Protein AF-A0A2H0E2N0-F1 (afdb_monomer)

Secondary structure (DSSP, 8-state):
-HHHHHHHHS---EEEEE---SSHHHHHHHHHHHHHHH-TT-EEEEE-TTT-TTHHHHHHHHHHHHHHHTTS--HHHHHHGGG-S------HHHHHHHHHHHHHHS------------

pLDDT: mean 78.75, std 14.36, range [39.69, 95.06]

Nearest PDB structures (foldseek):
  4o32-assembly1_A  TM=4.188E-01  e=1.089E+00  Plasmodium falciparum 3D7
  5j7d-assembly8_H  TM=4.583E-01  e=2.907E+00  synthetic construct
  7q3j-assembly2_B  TM=2.640E-01  e=8.385E-01  synthetic construct
  3sgx-assembly1_B  TM=3.132E-01  e=2.551E+00  Escherichia coli K-12

Mean predicted aligned error: 10.34 Å

Foldseek 3Di:
DVLLVVLVVDPAQEDEAADPDPDVVVVVVVVVVSCVRNNPNYHYYYDHCVVPVVNVVVVLQVVQVVCVVVVNDNVSCVVCVVVDPDDDDDDPVRVVVVVVVVCVVPPPPDPPPPPDDD

Radius of gyration: 18.9 Å; Cα contacts (8 Å, |Δi|>4): 70; chains: 1; bounding box: 43×54×38 Å

Solvent-accessible surface area (backbone atoms only — not comparable to full-atom values): 7374 Å² total; per-residue (Å²): 104,72,68,38,56,48,46,75,75,41,90,62,66,68,48,79,41,65,60,80,69,93,45,69,69,55,49,52,56,48,51,52,57,49,29,75,59,67,41,81,82,42,45,78,43,75,41,51,52,91,82,39,64,71,52,48,51,58,54,50,52,54,49,22,51,51,30,35,77,69,72,73,44,53,70,61,28,68,76,46,50,92,76,57,91,77,86,86,87,78,54,67,74,57,52,52,50,54,51,52,55,50,53,68,74,52,69,77,77,68,81,78,81,76,86,79,77,133

Sequence (118 aa):
MLLQDVANFIKIDRLVFDRHFVQQKEIDVFNDLIKRQVGNDVSIIHVDSRQDKRVNVADMVAGSVLANEAGKDIKYFSMIERKIVSIKKVNWKEAKKRLIEKNLLEPVQAPIQTSFLK

Structure (mmCIF, N/CA/C/O backbone):
data_AF-A0A2H0E2N0-F1
#
_entry.id   AF-A0A2H0E2N0-F1
#
loop_
_atom_site.group_PDB
_atom_site.id
_atom_site.type_symbol
_atom_site.label_atom_id
_atom_site.label_alt_id
_atom_site.label_comp_id
_atom_site.label_asym_id
_atom_site.label_entity_id
_atom_site.label_seq_id
_atom_site.pdbx_PDB_ins_code
_atom_site.Cartn_x
_atom_site.Cartn_y
_atom_site.Cartn_z
_atom_site.occupancy
_atom_site.B_iso_or_equiv
_atom_site.auth_seq_id
_atom_site.auth_comp_id
_atom_site.auth_asym_id
_atom_site.auth_atom_id
_atom_site.pdbx_PDB_model_num
ATOM 1 N N . MET A 1 1 ? -9.008 6.509 -3.902 1.00 62.59 1 MET A N 1
ATOM 2 C CA . MET A 1 1 ? -9.103 6.026 -5.301 1.00 62.59 1 MET A CA 1
ATOM 3 C C . MET A 1 1 ? -8.729 4.558 -5.395 1.00 62.59 1 MET A C 1
ATOM 5 O O . MET A 1 1 ? -9.657 3.782 -5.445 1.00 62.59 1 MET A O 1
ATOM 9 N N . LEU A 1 2 ? -7.456 4.149 -5.292 1.00 70.56 2 LEU A N 1
ATOM 10 C CA . LEU A 1 2 ? -7.080 2.725 -5.422 1.00 70.56 2 LEU A CA 1
ATOM 11 C C . LEU A 1 2 ? -7.780 1.800 -4.419 1.00 70.56 2 LEU A C 1
ATOM 13 O O . LEU A 1 2 ? -8.385 0.815 -4.817 1.00 70.56 2 LEU A O 1
ATOM 17 N N . LEU A 1 3 ? -7.751 2.140 -3.130 1.00 75.38 3 LEU A N 1
ATOM 18 C CA . LEU A 1 3 ? -8.417 1.334 -2.107 1.00 75.38 3 LEU A CA 1
ATOM 19 C C . LEU A 1 3 ? -9.940 1.267 -2.317 1.00 75.38 3 LEU A C 1
ATOM 21 O O . LEU A 1 3 ? -10.550 0.225 -2.123 1.00 75.38 3 LEU A O 1
ATOM 25 N N . GLN A 1 4 ? -10.536 2.368 -2.771 1.00 76.50 4 GLN A N 1
ATOM 26 C CA . GLN A 1 4 ? -11.960 2.442 -3.087 1.00 76.50 4 GLN A CA 1
ATOM 27 C C . GLN A 1 4 ? -12.308 1.630 -4.344 1.00 76.50 4 GLN A C 1
ATOM 29 O O . GLN A 1 4 ? -13.335 0.968 -4.380 1.00 76.50 4 GLN A O 1
ATOM 34 N N . ASP A 1 5 ? -11.425 1.608 -5.345 1.00 75.06 5 ASP A N 1
ATOM 35 C CA . ASP A 1 5 ? -11.565 0.752 -6.524 1.00 75.06 5 ASP A CA 1
ATOM 36 C C . ASP A 1 5 ? -11.527 -0.734 -6.137 1.00 75.06 5 ASP A C 1
ATOM 38 O O . ASP A 1 5 ? -12.318 -1.522 -6.648 1.00 75.06 5 ASP A O 1
ATOM 42 N N . VAL A 1 6 ? -10.638 -1.112 -5.210 1.00 77.31 6 VAL A N 1
ATOM 43 C CA . VAL A 1 6 ? -10.576 -2.478 -4.665 1.00 77.31 6 VAL A CA 1
ATOM 44 C C . VAL A 1 6 ? -11.841 -2.800 -3.868 1.00 77.31 6 VAL A C 1
ATOM 46 O O . VAL A 1 6 ? -12.416 -3.864 -4.071 1.00 77.31 6 VAL A O 1
ATOM 49 N N . ALA A 1 7 ? -12.312 -1.876 -3.026 1.00 77.81 7 ALA A N 1
ATOM 50 C CA . ALA A 1 7 ? -13.533 -2.046 -2.235 1.00 77.81 7 ALA A CA 1
ATOM 51 C C . ALA A 1 7 ? -14.802 -2.168 -3.097 1.00 77.81 7 ALA A C 1
ATOM 53 O O . ALA A 1 7 ? -15.750 -2.841 -2.708 1.00 77.81 7 ALA A O 1
ATOM 54 N N . ASN A 1 8 ? -14.814 -1.555 -4.284 1.00 79.56 8 ASN A N 1
ATOM 55 C CA . ASN A 1 8 ? -15.900 -1.710 -5.253 1.00 79.56 8 ASN A CA 1
ATOM 56 C C . ASN A 1 8 ? -15.871 -3.071 -5.966 1.00 79.56 8 ASN A C 1
ATOM 58 O O . ASN A 1 8 ? -16.891 -3.501 -6.497 1.00 79.56 8 ASN A O 1
ATOM 62 N N . PHE A 1 9 ? -14.709 -3.728 -6.023 1.00 77.50 9 PHE A N 1
ATOM 63 C CA . PHE A 1 9 ? -14.538 -5.010 -6.707 1.00 77.50 9 PHE A CA 1
ATOM 64 C C . PHE A 1 9 ? -14.691 -6.207 -5.761 1.00 77.50 9 PHE A C 1
ATOM 66 O O . PHE A 1 9 ? -15.217 -7.242 -6.165 1.00 77.50 9 PHE A O 1
ATOM 73 N N . ILE A 1 10 ? -14.245 -6.078 -4.506 1.00 80.88 10 ILE A N 1
ATOM 74 C CA . ILE A 1 10 ? -14.350 -7.128 -3.488 1.00 80.88 10 ILE A CA 1
ATOM 75 C C . ILE A 1 10 ? -14.838 -6.541 -2.168 1.00 80.88 10 ILE A C 1
ATOM 77 O O . ILE A 1 10 ? -14.443 -5.440 -1.782 1.00 80.88 10 ILE A O 1
ATOM 81 N N . LYS A 1 11 ? -15.609 -7.326 -1.410 1.00 82.75 11 LYS A N 1
ATOM 82 C CA . LYS A 1 11 ? -15.872 -7.001 -0.009 1.00 82.75 11 LYS A CA 1
ATOM 83 C C . LYS A 1 11 ? -14.573 -7.129 0.791 1.00 82.75 11 LYS A C 1
ATOM 85 O O . LYS A 1 11 ? -13.941 -8.184 0.789 1.00 82.75 11 LYS A O 1
ATOM 90 N N . ILE A 1 12 ? -14.187 -6.055 1.473 1.00 83.94 12 ILE A N 1
ATOM 91 C CA . ILE A 1 12 ? -12.992 -6.018 2.317 1.00 83.94 12 ILE A CA 1
ATOM 92 C C . ILE A 1 12 ? -13.424 -6.188 3.772 1.00 83.94 12 ILE A C 1
ATOM 94 O O . ILE A 1 12 ? -13.972 -5.263 4.357 1.00 83.94 12 ILE A O 1
ATOM 98 N N . ASP A 1 13 ? -13.149 -7.338 4.384 1.00 85.88 13 ASP A N 1
ATOM 99 C CA . ASP A 1 13 ? -13.461 -7.541 5.810 1.00 85.88 13 ASP A CA 1
ATOM 100 C C . ASP A 1 13 ? -12.333 -7.032 6.732 1.00 85.88 13 ASP A C 1
ATOM 102 O O . ASP A 1 13 ? -12.556 -6.679 7.894 1.00 85.88 13 ASP A O 1
ATOM 106 N N . ARG A 1 14 ? -11.093 -6.987 6.224 1.00 88.00 14 ARG A N 1
ATOM 107 C CA . ARG A 1 14 ? -9.901 -6.618 6.998 1.00 88.00 14 ARG A CA 1
ATOM 108 C C . ARG A 1 14 ? -8.841 -5.924 6.145 1.00 88.00 14 ARG A C 1
ATOM 110 O O . ARG A 1 14 ? -8.500 -6.404 5.068 1.00 88.00 14 ARG A O 1
ATOM 117 N N . LEU A 1 15 ? -8.258 -4.858 6.689 1.00 87.81 15 LEU A N 1
ATOM 118 C CA . LEU A 1 15 ? -7.076 -4.171 6.177 1.00 87.81 15 LEU A CA 1
ATOM 119 C C . LEU A 1 15 ? -5.943 -4.261 7.195 1.00 87.81 15 LEU A C 1
ATOM 121 O O . LEU A 1 15 ? -6.145 -4.029 8.386 1.00 87.81 15 LEU A O 1
ATOM 125 N N . VAL A 1 16 ? -4.750 -4.593 6.713 1.00 85.69 16 VAL A N 1
ATOM 126 C CA . VAL A 1 16 ? -3.543 -4.698 7.532 1.00 85.69 16 VAL A CA 1
ATOM 127 C C . VAL A 1 16 ? -2.512 -3.719 6.987 1.00 85.69 16 VAL A C 1
ATOM 129 O O . VAL A 1 16 ? -2.195 -3.767 5.800 1.00 85.69 16 VAL A O 1
ATOM 132 N N . PHE A 1 17 ? -2.005 -2.842 7.847 1.00 84.38 17 PHE A N 1
ATOM 133 C CA . PHE A 1 17 ? -0.975 -1.860 7.517 1.00 84.38 17 PHE A CA 1
ATOM 134 C C . PHE A 1 17 ? 0.296 -2.147 8.312 1.00 84.38 17 PHE A C 1
ATOM 136 O O . PHE A 1 17 ? 0.215 -2.499 9.493 1.00 84.38 17 PHE A O 1
ATOM 143 N N . ASP A 1 18 ? 1.457 -1.978 7.674 1.00 80.88 18 ASP A N 1
ATOM 144 C CA . ASP A 1 18 ? 2.716 -1.925 8.413 1.00 80.88 18 ASP A CA 1
ATOM 145 C C . ASP A 1 18 ? 2.752 -0.643 9.251 1.00 80.88 18 ASP A C 1
ATOM 147 O O . ASP A 1 18 ? 2.425 0.456 8.787 1.00 80.88 18 ASP A O 1
ATOM 151 N N . ARG A 1 19 ? 3.094 -0.789 10.525 1.00 71.25 19 ARG A N 1
ATOM 152 C CA . ARG A 1 19 ? 3.047 0.289 11.499 1.00 71.25 19 ARG A CA 1
ATOM 153 C C . ARG A 1 19 ? 4.213 1.237 11.247 1.00 71.25 19 ARG A C 1
ATOM 155 O O . ARG A 1 19 ? 5.361 0.912 11.524 1.00 71.25 19 ARG A O 1
ATOM 162 N N . HIS A 1 20 ? 3.916 2.431 10.746 1.00 68.94 20 HIS A N 1
ATOM 163 C CA . HIS A 1 20 ? 4.897 3.518 10.581 1.00 68.94 20 HIS A CA 1
ATOM 164 C C . HIS A 1 20 ? 4.576 4.759 11.426 1.00 68.94 20 HIS A C 1
ATOM 166 O O . HIS A 1 20 ? 5.337 5.723 11.438 1.00 68.94 20 HIS A O 1
ATOM 172 N N . PHE A 1 21 ? 3.454 4.740 12.144 1.00 73.62 21 PHE A N 1
ATOM 173 C CA . PHE A 1 21 ? 3.013 5.856 12.972 1.00 73.62 21 PHE A CA 1
ATOM 174 C C . PHE A 1 21 ? 3.672 5.812 14.346 1.00 73.62 21 PHE A C 1
ATOM 176 O O . PHE A 1 21 ? 3.700 4.766 15.000 1.00 73.62 21 PHE A O 1
ATOM 183 N N . VAL A 1 22 ? 4.159 6.967 14.794 1.00 73.81 22 VAL A N 1
ATOM 184 C CA . VAL A 1 22 ? 4.786 7.115 16.116 1.00 73.81 22 VAL A CA 1
ATOM 185 C C . VAL A 1 22 ? 3.728 7.423 17.178 1.00 73.81 22 VAL A C 1
ATOM 187 O O . VAL A 1 22 ? 3.879 7.032 18.333 1.00 73.81 22 VAL A O 1
ATOM 190 N N . GLN A 1 23 ? 2.634 8.093 16.796 1.00 83.25 23 GLN A N 1
ATOM 191 C CA . GLN A 1 23 ? 1.605 8.566 17.723 1.00 83.25 23 GLN A CA 1
ATOM 192 C C . GLN A 1 23 ? 0.233 7.948 17.432 1.00 83.25 23 GLN A C 1
ATOM 194 O O . GLN A 1 23 ? -0.195 7.865 16.283 1.00 83.25 23 GLN A O 1
ATOM 199 N N . GLN A 1 24 ? -0.515 7.600 18.486 1.00 84.19 24 GLN A N 1
ATOM 200 C CA . GLN A 1 24 ? -1.870 7.042 18.358 1.00 84.19 24 GLN A CA 1
ATOM 201 C C . GLN A 1 24 ? -2.829 7.990 17.622 1.00 84.19 24 GLN A C 1
ATOM 203 O O . GLN A 1 24 ? -3.623 7.550 16.801 1.00 84.19 24 GLN A O 1
ATOM 208 N N . LYS A 1 25 ? -2.688 9.305 17.826 1.00 87.19 25 LYS A N 1
ATOM 209 C CA . LYS A 1 25 ? -3.498 10.316 17.134 1.00 87.19 25 LYS A CA 1
ATOM 210 C C . LYS A 1 25 ? -3.374 10.234 15.607 1.00 87.19 25 LYS A C 1
ATOM 212 O O . LYS A 1 25 ? -4.355 10.446 14.902 1.00 87.19 25 LYS A O 1
ATOM 217 N N . GLU A 1 26 ? -2.183 9.935 15.091 1.00 86.00 26 GLU A N 1
ATOM 218 C CA . GLU A 1 26 ? -1.959 9.781 13.648 1.00 86.00 26 GLU A CA 1
ATOM 219 C C . GLU A 1 26 ? -2.645 8.519 13.119 1.00 86.00 26 GLU A C 1
ATOM 221 O O . GLU A 1 26 ? -3.258 8.553 12.053 1.00 86.00 26 GLU A O 1
ATOM 226 N N . ILE A 1 27 ? -2.603 7.437 13.904 1.00 86.12 27 ILE A N 1
ATOM 227 C CA . ILE A 1 27 ? -3.305 6.183 13.614 1.00 86.12 27 ILE A CA 1
ATOM 228 C C . ILE A 1 27 ? -4.815 6.423 13.548 1.00 86.12 27 ILE A C 1
ATOM 230 O O . ILE A 1 27 ? -5.462 5.954 12.616 1.00 86.12 27 ILE A O 1
ATOM 234 N N . ASP A 1 28 ? -5.376 7.168 14.499 1.00 88.44 28 ASP A N 1
ATOM 235 C CA . ASP A 1 28 ? -6.816 7.428 14.563 1.00 88.44 28 ASP A CA 1
ATOM 236 C C . ASP A 1 28 ? -7.284 8.258 13.359 1.00 88.44 28 ASP A C 1
ATOM 238 O O . ASP A 1 28 ? -8.227 7.873 12.667 1.00 88.44 28 ASP A O 1
ATOM 242 N N . VAL A 1 29 ? -6.561 9.337 13.032 1.00 88.50 29 VAL A N 1
ATOM 243 C CA . VAL A 1 29 ? -6.842 10.162 11.843 1.00 88.50 29 VAL A CA 1
ATOM 244 C C . VAL A 1 29 ? -6.739 9.335 10.563 1.00 88.50 29 VAL A C 1
ATOM 246 O O . VAL A 1 29 ? -7.593 9.438 9.682 1.00 88.50 29 VAL A O 1
ATOM 249 N N . PHE A 1 30 ? -5.709 8.497 10.449 1.00 88.31 30 PHE A N 1
ATOM 250 C CA . PHE A 1 30 ? -5.542 7.616 9.302 1.00 88.31 30 PHE A CA 1
ATOM 251 C C . PHE A 1 30 ? -6.694 6.610 9.184 1.00 88.31 30 PHE A C 1
ATOM 253 O O . PHE A 1 30 ? -7.283 6.468 8.113 1.00 88.31 30 PHE A O 1
ATOM 260 N N . ASN A 1 31 ? -7.062 5.952 10.284 1.00 89.06 31 ASN A N 1
ATOM 261 C CA . ASN A 1 31 ? -8.153 4.983 10.315 1.00 89.06 31 ASN A CA 1
ATOM 262 C C . ASN A 1 31 ? -9.488 5.619 9.923 1.00 89.06 31 ASN A C 1
ATOM 264 O O . ASN A 1 31 ? -10.234 5.027 9.143 1.00 89.06 31 ASN A O 1
ATOM 268 N N . ASP A 1 32 ? -9.768 6.829 10.402 1.00 89.06 32 ASP A N 1
ATOM 269 C CA . ASP A 1 32 ? -10.969 7.575 10.031 1.00 89.06 32 ASP A CA 1
ATOM 270 C C . ASP A 1 32 ? -11.000 7.898 8.534 1.00 89.06 32 ASP A C 1
ATOM 272 O O . ASP A 1 32 ? -12.036 7.741 7.883 1.00 89.06 32 ASP A O 1
ATOM 276 N N . LEU A 1 33 ? -9.867 8.304 7.952 1.00 86.50 33 LEU A N 1
ATOM 277 C CA . LEU A 1 33 ? -9.766 8.551 6.511 1.00 86.50 33 LEU A CA 1
ATOM 278 C C . LEU A 1 33 ? -10.031 7.283 5.695 1.00 86.50 33 LEU A C 1
ATOM 280 O O . LEU A 1 33 ? -10.725 7.346 4.679 1.00 86.50 33 LEU A O 1
ATOM 284 N N . ILE A 1 34 ? -9.508 6.140 6.139 1.00 87.56 34 ILE A N 1
ATOM 285 C CA . ILE A 1 34 ? -9.736 4.852 5.482 1.00 87.56 34 ILE A CA 1
ATOM 286 C C . ILE A 1 34 ? -11.209 4.457 5.583 1.00 87.56 34 ILE A C 1
ATOM 288 O O . ILE A 1 34 ? -11.833 4.200 4.554 1.00 87.56 34 ILE A O 1
ATOM 292 N N . LYS A 1 35 ? -11.801 4.482 6.781 1.00 87.56 35 LYS A N 1
ATOM 293 C CA . LYS A 1 35 ? -13.213 4.124 6.995 1.00 87.56 35 LYS A CA 1
ATOM 294 C C . LYS A 1 35 ? -1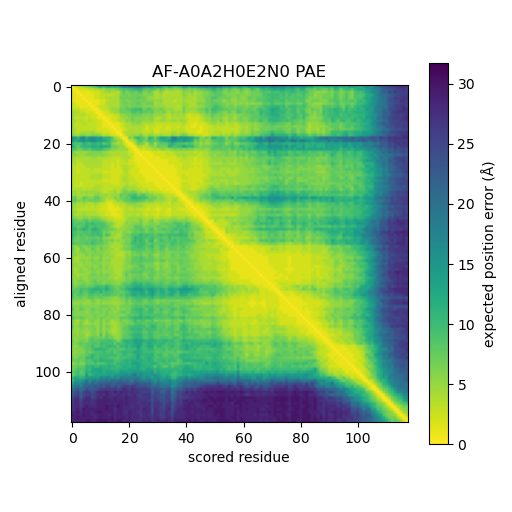4.172 4.974 6.166 1.00 87.56 35 LYS A C 1
ATOM 296 O O . LYS A 1 35 ? -15.129 4.444 5.611 1.00 87.56 35 LYS A O 1
ATOM 301 N N . ARG A 1 36 ? -13.888 6.267 5.985 1.00 85.06 36 ARG A N 1
ATOM 302 C CA . ARG A 1 36 ? -14.671 7.135 5.082 1.00 85.06 36 ARG A CA 1
ATOM 303 C C . ARG A 1 36 ? -14.620 6.692 3.615 1.00 85.06 36 ARG A C 1
ATOM 305 O O . ARG A 1 36 ? -15.532 7.014 2.864 1.00 85.06 36 ARG A O 1
ATOM 312 N N . GLN A 1 37 ? -13.570 5.987 3.191 1.00 81.75 37 GLN A N 1
ATOM 313 C CA . GLN A 1 37 ? -13.415 5.513 1.811 1.00 81.75 37 GLN A CA 1
ATOM 314 C C . GLN A 1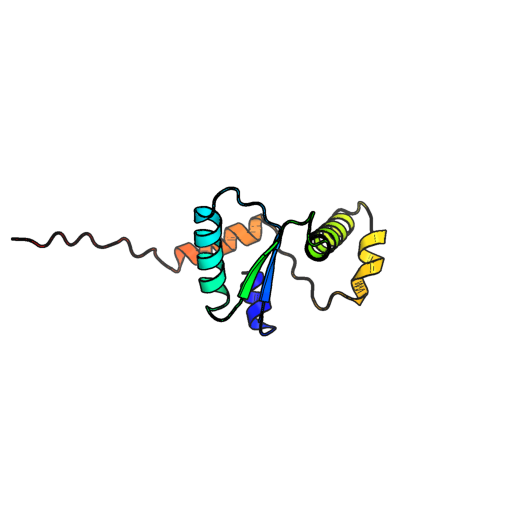 37 ? -13.955 4.101 1.576 1.00 81.75 37 GLN A C 1
ATOM 316 O O . GLN A 1 37 ? -14.435 3.836 0.476 1.00 81.75 37 GLN A O 1
ATOM 321 N N . VAL A 1 38 ? -13.845 3.203 2.561 1.00 82.38 38 VAL A N 1
ATOM 322 C CA . VAL A 1 38 ? -14.205 1.777 2.405 1.00 82.38 38 VAL A CA 1
ATOM 323 C C . VAL A 1 38 ? -15.403 1.321 3.238 1.00 82.38 38 VAL A 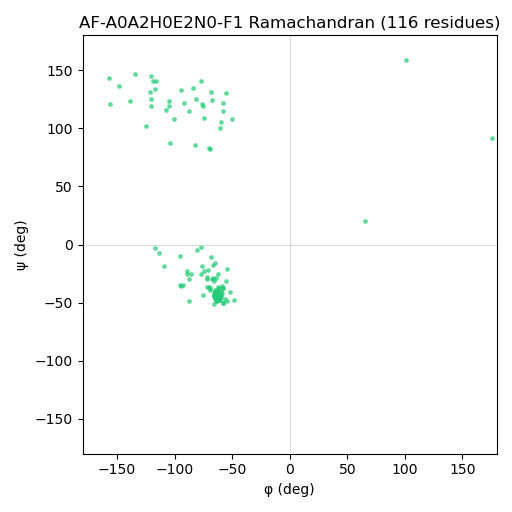C 1
ATOM 325 O O . VAL A 1 38 ? -15.863 0.199 3.059 1.00 82.38 38 VAL A O 1
ATOM 328 N N . GLY A 1 39 ? -15.926 2.172 4.121 1.00 80.06 39 GLY A N 1
ATOM 329 C CA . GLY A 1 39 ? -17.000 1.841 5.057 1.00 80.06 39 GLY A CA 1
ATOM 330 C C . GLY A 1 39 ? -16.498 1.550 6.476 1.00 80.06 39 GLY A C 1
ATOM 331 O O . GLY A 1 39 ? -15.329 1.230 6.700 1.00 80.06 39 GLY A O 1
ATOM 332 N N . ASN A 1 40 ? -17.402 1.676 7.452 1.00 78.12 40 ASN A N 1
ATOM 333 C CA . ASN A 1 40 ? -17.091 1.521 8.880 1.00 78.12 40 ASN A CA 1
ATOM 334 C C . ASN A 1 40 ? -16.907 0.064 9.327 1.00 78.12 40 ASN A C 1
ATOM 336 O O . ASN A 1 40 ? -16.293 -0.167 10.368 1.00 78.12 40 ASN A O 1
ATOM 340 N N . ASP A 1 41 ? -17.394 -0.897 8.541 1.00 83.12 41 ASP A N 1
ATOM 341 C CA . ASP A 1 41 ? -17.412 -2.319 8.908 1.00 83.12 41 ASP A CA 1
ATOM 342 C C . ASP A 1 41 ? -16.058 -3.017 8.689 1.00 83.12 41 ASP A C 1
ATOM 344 O O . ASP A 1 41 ? -15.882 -4.182 9.046 1.00 83.12 41 ASP A O 1
ATOM 348 N N . VAL A 1 42 ? -15.080 -2.311 8.115 1.00 87.25 42 VAL A N 1
ATOM 349 C CA . VAL A 1 42 ? -13.749 -2.852 7.826 1.00 87.25 42 VAL A CA 1
ATOM 350 C C . VAL A 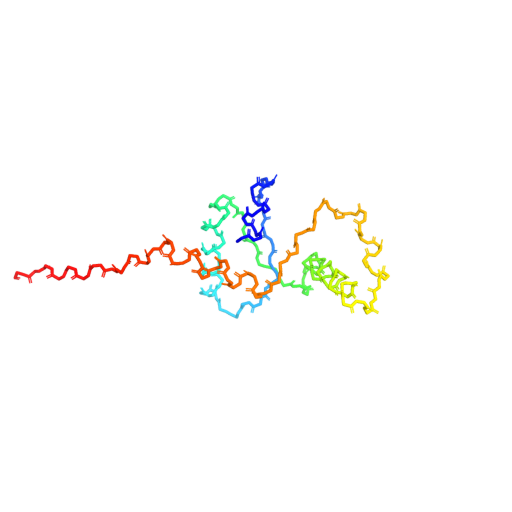1 42 ? -12.871 -2.828 9.077 1.00 87.25 42 VAL A C 1
ATOM 352 O O . VAL A 1 42 ? -12.623 -1.775 9.672 1.00 87.25 42 VAL A O 1
ATOM 355 N N . SER A 1 43 ? -12.324 -3.987 9.450 1.00 89.62 43 SER A N 1
ATOM 356 C CA . SER A 1 43 ? -11.337 -4.083 10.530 1.00 89.62 43 SER A CA 1
ATOM 357 C C . SER A 1 43 ? -9.976 -3.570 10.057 1.00 89.62 43 SER A C 1
ATOM 359 O O . SER A 1 43 ? -9.399 -4.132 9.128 1.00 89.62 43 SER A O 1
ATOM 361 N N . ILE A 1 44 ? -9.444 -2.521 10.691 1.00 88.88 44 ILE A N 1
ATOM 362 C CA . ILE A 1 44 ? -8.115 -1.975 10.380 1.00 88.88 44 ILE A CA 1
ATOM 363 C C . ILE A 1 44 ? -7.133 -2.389 11.474 1.00 88.88 44 ILE A C 1
ATOM 365 O O . ILE A 1 44 ? -7.347 -2.094 12.649 1.00 88.88 44 ILE A O 1
ATOM 369 N N . ILE A 1 45 ? -6.051 -3.058 11.080 1.00 87.94 45 ILE A N 1
ATOM 370 C CA . ILE A 1 45 ? -5.013 -3.560 11.980 1.00 87.94 45 ILE A CA 1
ATOM 371 C C . ILE A 1 45 ? -3.672 -2.955 11.574 1.00 87.94 45 ILE A C 1
ATOM 373 O O . ILE A 1 45 ? -3.288 -3.003 10.408 1.00 87.94 45 ILE A O 1
ATOM 377 N N . HIS A 1 46 ? -2.947 -2.422 12.552 1.00 86.50 46 HIS A N 1
ATOM 378 C CA . HIS A 1 46 ? -1.575 -1.949 12.381 1.00 86.50 46 HIS A CA 1
ATOM 379 C C . HIS A 1 46 ? -0.640 -2.969 13.019 1.00 86.50 46 HIS A C 1
ATOM 381 O O . HIS A 1 46 ? -0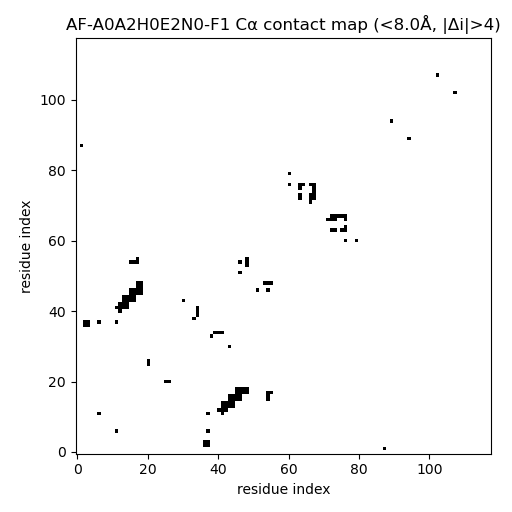.751 -3.228 14.217 1.00 86.50 46 HIS A O 1
ATOM 387 N N . VAL A 1 47 ? 0.253 -3.559 12.231 1.00 83.56 47 VAL A N 1
ATOM 388 C CA . VAL A 1 47 ? 1.218 -4.564 12.698 1.00 83.56 47 VAL A CA 1
ATOM 389 C C . VAL A 1 47 ? 2.634 -4.086 12.434 1.00 83.56 47 VAL A C 1
ATOM 391 O O . VAL A 1 47 ? 2.888 -3.421 11.443 1.00 83.56 47 VAL A O 1
ATOM 394 N N . ASP A 1 48 ? 3.554 -4.416 13.332 1.00 80.81 48 ASP A N 1
ATOM 395 C CA . ASP A 1 48 ? 4.983 -4.201 13.108 1.00 80.81 48 ASP A CA 1
ATOM 396 C C . ASP A 1 48 ? 5.498 -5.287 12.151 1.00 80.81 48 ASP A C 1
ATOM 398 O O . ASP A 1 48 ? 5.399 -6.479 12.462 1.00 80.81 48 ASP A O 1
ATOM 402 N N . SER A 1 49 ? 6.054 -4.900 11.001 1.00 75.81 49 SER A N 1
ATOM 403 C CA . SER A 1 49 ? 6.671 -5.806 10.020 1.00 75.81 49 SER A CA 1
ATOM 404 C C . SER A 1 49 ? 7.767 -6.712 10.587 1.00 75.81 49 SER A C 1
ATOM 406 O O . SER A 1 49 ? 8.046 -7.778 10.022 1.00 75.81 49 SER A O 1
ATOM 408 N N . ARG A 1 50 ? 8.377 -6.353 11.726 1.00 78.44 50 ARG A N 1
ATOM 409 C CA . ARG A 1 50 ? 9.307 -7.230 12.461 1.00 78.44 50 ARG A CA 1
ATOM 410 C C . ARG A 1 50 ? 8.594 -8.389 13.154 1.00 78.44 50 ARG A C 1
ATOM 412 O O . ARG A 1 50 ? 9.192 -9.450 13.329 1.00 78.44 50 ARG A O 1
ATOM 419 N N . GLN A 1 51 ? 7.339 -8.189 13.548 1.00 78.38 51 GLN A N 1
ATOM 420 C CA . GLN A 1 51 ? 6.512 -9.165 14.259 1.00 78.38 51 GLN A CA 1
ATOM 421 C C . GLN A 1 51 ? 5.619 -9.971 13.307 1.00 78.38 51 GLN A C 1
ATOM 423 O O . GLN A 1 51 ? 5.430 -11.167 13.521 1.00 78.38 51 GLN A O 1
ATOM 428 N N . ASP A 1 52 ? 5.117 -9.358 12.231 1.00 79.00 52 ASP A N 1
ATOM 429 C CA . ASP A 1 52 ? 4.296 -10.026 11.219 1.00 79.00 52 ASP A CA 1
ATOM 430 C C . ASP A 1 52 ? 4.888 -9.861 9.815 1.00 79.00 52 ASP A C 1
ATOM 432 O O . ASP A 1 52 ? 4.709 -8.851 9.144 1.00 79.00 52 ASP A O 1
ATOM 436 N N . LYS A 1 53 ? 5.552 -10.904 9.309 1.00 79.44 53 LYS A N 1
ATOM 437 C CA . LYS A 1 53 ? 6.172 -10.867 7.974 1.00 79.44 53 LYS A CA 1
ATOM 438 C C . LYS A 1 53 ? 5.162 -10.816 6.825 1.00 79.44 53 LYS A C 1
ATOM 440 O O . LYS A 1 53 ? 5.571 -10.606 5.685 1.00 79.44 53 LYS A O 1
ATOM 445 N N . ARG A 1 54 ? 3.863 -11.030 7.074 1.00 78.31 54 ARG A N 1
ATOM 446 C CA . ARG A 1 54 ? 2.844 -11.003 6.013 1.00 78.31 54 ARG A CA 1
ATOM 447 C C . ARG A 1 54 ? 2.664 -9.606 5.435 1.00 78.31 54 ARG A C 1
ATOM 449 O O . ARG A 1 54 ? 2.376 -9.507 4.248 1.00 78.31 54 ARG A O 1
ATOM 456 N N . VAL A 1 55 ? 2.886 -8.543 6.213 1.00 75.94 55 VAL A N 1
ATOM 457 C CA . VAL A 1 55 ? 2.827 -7.178 5.660 1.00 75.94 55 VAL A CA 1
ATOM 458 C C . VAL A 1 55 ? 3.945 -6.902 4.660 1.00 75.94 55 VAL A C 1
ATOM 460 O O . VAL A 1 55 ? 3.707 -6.225 3.665 1.00 75.94 55 VAL A O 1
ATOM 463 N N . ASN A 1 56 ? 5.095 -7.565 4.805 1.00 82.50 56 ASN A N 1
ATOM 464 C CA . ASN A 1 56 ? 6.207 -7.451 3.855 1.00 82.50 56 ASN A CA 1
ATOM 465 C C . ASN A 1 56 ? 5.863 -8.034 2.480 1.00 82.50 56 ASN A C 1
ATOM 467 O O . ASN A 1 56 ? 6.545 -7.745 1.500 1.00 82.50 56 ASN A O 1
ATOM 471 N N . VAL A 1 57 ? 4.816 -8.863 2.384 1.00 83.94 57 VAL A N 1
ATOM 472 C CA . VAL A 1 57 ? 4.345 -9.382 1.096 1.00 83.94 57 VAL A CA 1
ATOM 473 C C . VAL A 1 57 ? 3.820 -8.240 0.232 1.00 83.94 57 VAL A C 1
ATOM 475 O O . VAL A 1 57 ? 4.094 -8.233 -0.965 1.00 83.94 57 VAL A O 1
ATOM 478 N N . ALA A 1 58 ? 3.117 -7.264 0.816 1.00 81.38 58 ALA A N 1
ATOM 479 C CA . ALA A 1 58 ? 2.615 -6.114 0.069 1.00 81.38 58 ALA A CA 1
ATOM 480 C C . ALA A 1 58 ? 3.773 -5.295 -0.522 1.00 81.38 58 ALA A C 1
ATOM 482 O O . ALA A 1 58 ? 3.769 -5.015 -1.723 1.00 81.38 58 ALA A O 1
ATOM 483 N N . ASP A 1 59 ? 4.801 -5.013 0.281 1.00 83.00 59 ASP A N 1
ATOM 484 C CA . ASP A 1 59 ? 5.994 -4.283 -0.163 1.00 83.00 59 ASP A CA 1
ATOM 485 C C . ASP A 1 59 ? 6.804 -5.065 -1.194 1.00 83.00 59 ASP A C 1
ATOM 487 O O . ASP A 1 59 ? 7.240 -4.507 -2.200 1.00 83.00 59 ASP A O 1
ATOM 491 N N . MET A 1 60 ? 6.962 -6.376 -0.997 1.00 89.06 60 MET A N 1
ATOM 492 C CA . MET A 1 60 ? 7.630 -7.247 -1.961 1.00 89.06 60 MET A CA 1
ATOM 493 C C . MET A 1 60 ? 6.896 -7.244 -3.306 1.00 89.06 60 MET A C 1
ATOM 495 O O . MET A 1 60 ? 7.536 -7.128 -4.352 1.00 89.06 60 MET A O 1
ATOM 499 N N . VAL A 1 61 ? 5.563 -7.356 -3.302 1.00 89.19 61 VAL A N 1
ATOM 500 C CA . VAL A 1 61 ? 4.747 -7.317 -4.524 1.00 89.19 61 VAL A CA 1
ATOM 501 C C . VAL A 1 61 ? 4.877 -5.953 -5.200 1.00 89.19 61 VAL A C 1
ATOM 503 O O . VAL A 1 61 ? 5.182 -5.899 -6.391 1.00 89.19 61 VAL A O 1
ATOM 506 N N . ALA A 1 62 ? 4.723 -4.859 -4.450 1.00 86.12 62 ALA A N 1
ATOM 507 C CA . ALA A 1 62 ? 4.849 -3.502 -4.977 1.00 86.12 62 ALA A CA 1
ATOM 508 C C . ALA A 1 62 ? 6.245 -3.238 -5.567 1.00 86.12 62 ALA A C 1
ATOM 510 O O . ALA A 1 62 ? 6.363 -2.727 -6.682 1.00 86.12 62 ALA A O 1
ATOM 511 N N . GLY A 1 63 ? 7.301 -3.643 -4.859 1.00 90.38 63 GLY A N 1
ATOM 512 C CA . GLY A 1 63 ? 8.687 -3.512 -5.300 1.00 90.38 63 GLY A CA 1
ATOM 513 C C . GLY A 1 63 ? 9.000 -4.353 -6.537 1.00 90.38 63 GLY A C 1
ATOM 514 O O . GLY A 1 63 ? 9.663 -3.866 -7.450 1.00 90.38 63 GLY A O 1
ATOM 515 N N . SER A 1 64 ? 8.471 -5.577 -6.613 1.00 92.81 64 SER A N 1
ATOM 516 C CA . SER A 1 64 ? 8.643 -6.456 -7.779 1.00 92.81 64 SER A CA 1
ATOM 517 C C . SER A 1 64 ? 7.977 -5.873 -9.024 1.00 92.81 64 SER A C 1
ATOM 519 O O . SER A 1 64 ? 8.587 -5.841 -10.091 1.00 92.81 64 SER A O 1
ATOM 521 N N . VAL A 1 65 ? 6.750 -5.355 -8.882 1.00 91.56 65 VAL A N 1
ATOM 522 C CA . VAL A 1 65 ? 6.051 -4.654 -9.969 1.00 91.56 65 VAL A CA 1
ATOM 523 C C . VAL A 1 65 ? 6.853 -3.424 -10.399 1.00 91.56 65 VAL A C 1
ATOM 525 O O . VAL A 1 65 ? 7.110 -3.253 -11.585 1.00 91.56 65 VAL A O 1
ATOM 528 N N . LEU A 1 66 ? 7.314 -2.596 -9.457 1.00 90.94 66 LEU A N 1
ATOM 529 C CA . LEU A 1 66 ? 8.085 -1.391 -9.773 1.00 90.94 66 LEU A CA 1
ATOM 530 C C . LEU A 1 66 ? 9.409 -1.699 -10.491 1.00 90.94 66 LEU A C 1
ATOM 532 O O . LEU A 1 66 ? 9.760 -1.006 -11.444 1.00 90.94 66 LEU A O 1
ATOM 536 N N . ALA A 1 67 ? 10.148 -2.717 -10.044 1.00 91.75 67 ALA A N 1
ATOM 537 C CA . ALA A 1 67 ? 11.423 -3.106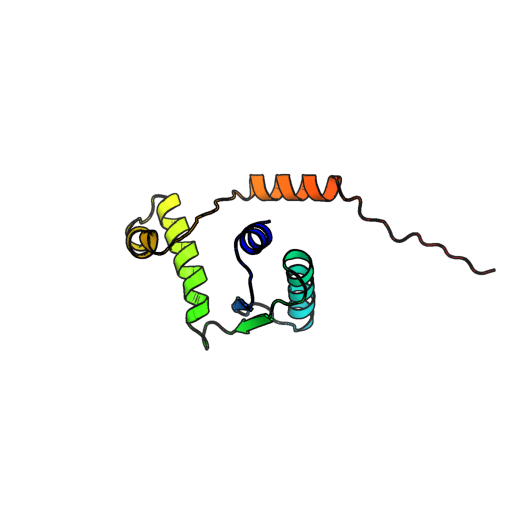 -10.644 1.00 91.75 67 ALA A CA 1
ATOM 538 C C . ALA A 1 67 ? 11.260 -3.583 -12.095 1.00 91.75 67 ALA A C 1
ATOM 540 O O . ALA A 1 67 ? 12.071 -3.214 -12.950 1.00 91.75 67 ALA A O 1
ATOM 541 N N . ASN A 1 68 ? 10.189 -4.333 -12.368 1.00 93.88 68 ASN A N 1
ATOM 542 C CA . ASN A 1 68 ? 9.830 -4.767 -13.712 1.00 93.88 68 ASN A CA 1
ATOM 543 C C . ASN A 1 68 ? 9.481 -3.576 -14.615 1.00 93.88 68 ASN A C 1
ATOM 545 O O . ASN A 1 68 ? 10.030 -3.441 -15.704 1.00 93.88 68 ASN A O 1
ATOM 549 N N . GLU A 1 69 ? 8.629 -2.664 -14.140 1.00 89.19 69 GLU A N 1
ATOM 550 C CA . GLU A 1 69 ? 8.221 -1.482 -14.914 1.00 89.19 69 GLU A CA 1
ATOM 551 C C . GLU A 1 69 ? 9.382 -0.513 -15.174 1.00 89.19 69 GLU A C 1
ATOM 553 O O . GLU A 1 69 ? 9.422 0.152 -16.205 1.00 89.19 69 GLU A O 1
ATOM 558 N N . ALA A 1 70 ? 10.349 -0.441 -14.258 1.00 89.62 70 ALA A N 1
ATOM 559 C CA . ALA A 1 70 ? 11.553 0.364 -14.428 1.00 89.62 70 ALA A CA 1
ATOM 560 C C . ALA A 1 70 ? 12.595 -0.282 -15.363 1.00 89.62 70 ALA A C 1
ATOM 562 O O . ALA A 1 70 ? 13.661 0.301 -15.560 1.00 89.62 70 ALA A O 1
ATOM 563 N N . GLY A 1 71 ? 12.336 -1.490 -15.883 1.00 91.19 71 GLY A N 1
ATOM 564 C CA . GLY A 1 71 ? 13.282 -2.249 -16.705 1.00 91.19 71 GLY A CA 1
ATOM 565 C C . GLY A 1 71 ? 14.542 -2.689 -15.953 1.00 91.19 71 GLY A C 1
ATOM 566 O O . GLY A 1 71 ? 15.566 -2.946 -16.579 1.00 91.19 71 GLY A O 1
ATOM 567 N N . LYS A 1 72 ? 14.497 -2.734 -14.614 1.00 92.19 72 LYS A N 1
ATOM 568 C CA . LYS A 1 72 ? 15.661 -3.054 -13.773 1.00 92.19 72 LYS A CA 1
ATOM 569 C C . LYS A 1 72 ? 15.816 -4.551 -13.547 1.00 92.19 72 LYS A C 1
ATOM 571 O O . LYS A 1 72 ? 16.917 -5.071 -13.678 1.00 92.19 72 LYS A O 1
ATOM 576 N N . ASP A 1 73 ? 14.729 -5.220 -13.167 1.00 91.31 73 ASP A N 1
ATOM 577 C CA . ASP A 1 73 ? 14.725 -6.660 -12.906 1.00 91.31 73 ASP A CA 1
ATOM 578 C C . ASP A 1 73 ? 13.311 -7.234 -13.066 1.00 91.31 73 ASP A C 1
ATOM 580 O O . ASP A 1 73 ? 12.376 -6.830 -12.373 1.00 91.31 73 ASP A O 1
ATOM 584 N N . ILE A 1 74 ? 13.167 -8.188 -13.985 1.00 94.62 74 ILE A N 1
ATOM 585 C CA . ILE A 1 74 ? 11.906 -8.874 -14.290 1.00 94.62 74 ILE A CA 1
ATOM 586 C C . ILE A 1 74 ? 11.688 -10.119 -13.422 1.00 94.62 74 ILE A C 1
ATOM 588 O O . ILE A 1 74 ? 10.549 -10.535 -13.210 1.00 94.62 74 ILE A O 1
ATOM 592 N N . LYS A 1 75 ? 12.764 -10.706 -12.879 1.00 95.06 75 LYS A N 1
ATOM 593 C CA . LYS A 1 75 ? 12.758 -12.035 -12.253 1.00 95.06 75 LYS A CA 1
ATOM 594 C C . LYS A 1 75 ? 11.703 -12.148 -11.158 1.00 95.06 75 LYS A C 1
ATOM 596 O O . LYS A 1 75 ? 10.938 -13.110 -11.132 1.00 95.06 75 LYS A O 1
ATOM 601 N N . TYR A 1 76 ? 11.658 -11.169 -10.258 1.00 91.62 76 TYR A N 1
ATOM 602 C CA . TYR A 1 76 ? 10.745 -11.196 -9.116 1.00 91.62 76 TYR A CA 1
ATOM 603 C C . TYR A 1 76 ? 9.288 -11.038 -9.536 1.00 91.62 76 TYR A C 1
ATOM 605 O O . TYR A 1 76 ? 8.417 -11.720 -8.998 1.00 91.62 76 TYR A O 1
ATOM 613 N N . PHE A 1 77 ? 9.023 -10.196 -10.535 1.00 94.50 77 PHE A N 1
ATOM 614 C CA . PHE A 1 77 ? 7.680 -10.035 -11.074 1.00 94.50 77 PHE A CA 1
ATOM 615 C C . PHE A 1 77 ? 7.189 -11.324 -11.740 1.00 94.50 77 PHE A C 1
ATOM 617 O O . PHE A 1 77 ? 6.099 -11.791 -11.411 1.00 94.50 77 PHE A O 1
ATOM 624 N N . SER A 1 78 ? 8.017 -11.976 -12.565 1.00 94.62 78 SER A N 1
ATOM 625 C CA . SER A 1 78 ? 7.671 -13.252 -13.212 1.00 94.62 78 SER A CA 1
ATOM 626 C C . SER A 1 78 ? 7.267 -14.347 -12.218 1.00 94.62 78 SER A C 1
ATOM 628 O O . SER A 1 78 ? 6.435 -15.198 -12.529 1.00 94.62 78 SER A O 1
ATOM 630 N N . MET A 1 79 ? 7.836 -14.337 -11.007 1.00 93.94 79 MET A N 1
ATOM 631 C CA . MET A 1 79 ? 7.512 -15.316 -9.963 1.00 93.94 79 MET A CA 1
ATOM 632 C C . MET A 1 79 ? 6.117 -15.117 -9.356 1.00 93.94 79 MET A C 1
ATOM 634 O O . MET A 1 79 ? 5.520 -16.080 -8.866 1.00 93.94 79 MET A O 1
ATOM 638 N N . ILE A 1 80 ? 5.608 -13.883 -9.349 1.00 92.94 80 ILE A N 1
ATOM 639 C CA . ILE A 1 80 ? 4.347 -13.531 -8.682 1.00 92.94 80 ILE A CA 1
ATOM 640 C C . ILE A 1 80 ? 3.213 -13.220 -9.656 1.00 92.94 80 ILE A C 1
ATOM 642 O O . ILE A 1 80 ? 2.059 -13.288 -9.247 1.00 92.94 80 ILE A O 1
ATOM 646 N N . GLU A 1 81 ? 3.514 -12.928 -10.922 1.00 92.94 81 GLU A N 1
ATOM 647 C CA . GLU A 1 81 ? 2.561 -12.464 -11.936 1.00 92.94 81 GLU A CA 1
ATOM 648 C C . GLU A 1 81 ? 1.292 -13.322 -11.994 1.00 92.94 81 GLU A C 1
ATOM 650 O O . GLU A 1 81 ? 0.184 -12.804 -11.893 1.00 92.94 81 GLU A O 1
ATOM 655 N N . ARG A 1 82 ? 1.441 -14.651 -12.035 1.00 92.75 82 ARG A N 1
ATOM 656 C CA . ARG A 1 82 ? 0.308 -15.594 -12.114 1.00 92.75 82 ARG A CA 1
ATOM 657 C C . ARG A 1 82 ? -0.606 -15.591 -10.886 1.00 92.75 82 ARG A C 1
ATOM 659 O O . ARG A 1 82 ? -1.692 -16.158 -10.939 1.00 92.75 82 ARG A O 1
ATOM 666 N N . LYS A 1 83 ? -0.155 -15.019 -9.768 1.00 89.69 83 LYS A N 1
ATOM 667 C CA . LYS A 1 83 ? -0.927 -14.893 -8.523 1.00 89.69 83 LYS A CA 1
ATOM 668 C C . LYS A 1 83 ? -1.625 -13.538 -8.411 1.00 89.69 83 LYS A C 1
ATOM 670 O O . LYS A 1 83 ? -2.424 -13.352 -7.497 1.00 89.69 83 LYS A O 1
ATOM 675 N N . ILE A 1 84 ? -1.320 -12.589 -9.297 1.00 86.81 84 ILE A N 1
ATOM 676 C CA . ILE A 1 84 ? -1.922 -11.263 -9.266 1.00 86.81 84 ILE A CA 1
ATOM 677 C C . ILE A 1 84 ? -3.228 -11.292 -10.062 1.00 86.81 84 ILE A C 1
ATOM 679 O O . ILE A 1 84 ? -3.229 -11.474 -11.274 1.00 86.81 84 ILE A O 1
ATOM 683 N N . VAL A 1 85 ? -4.348 -11.085 -9.369 1.00 84.69 85 VAL A N 1
ATOM 684 C CA . VAL A 1 85 ? -5.687 -11.073 -9.987 1.00 84.69 85 VAL A CA 1
ATOM 685 C C . VAL A 1 85 ? -5.908 -9.814 -10.829 1.00 84.69 85 VAL A C 1
ATOM 687 O O . VAL A 1 85 ? -6.563 -9.861 -11.865 1.00 84.69 85 VAL A O 1
ATOM 690 N N . SER A 1 86 ? -5.377 -8.672 -10.387 1.00 80.56 86 SER A N 1
ATOM 691 C CA . SER A 1 86 ? -5.496 -7.397 -11.092 1.00 80.56 86 SER A CA 1
ATOM 692 C C . SER A 1 86 ? -4.368 -6.451 -10.695 1.00 80.56 86 SER A C 1
ATOM 694 O O . SER A 1 86 ? -3.964 -6.407 -9.532 1.00 80.56 86 SER A O 1
ATOM 696 N N . ILE A 1 87 ? -3.874 -5.677 -11.663 1.00 82.06 87 ILE A N 1
ATOM 697 C CA . ILE A 1 87 ? -2.891 -4.612 -11.450 1.00 82.06 87 ILE A CA 1
ATOM 698 C C . ILE A 1 87 ? -3.509 -3.308 -11.928 1.00 82.06 87 ILE A C 1
ATOM 700 O O . ILE A 1 87 ? -3.795 -3.144 -13.114 1.00 82.06 87 ILE A O 1
ATOM 704 N N . LYS A 1 88 ? -3.651 -2.343 -11.018 1.00 80.00 88 LYS A N 1
ATOM 705 C CA . LYS A 1 88 ? -4.031 -0.975 -11.369 1.00 80.00 88 LYS A CA 1
ATOM 706 C C . LYS A 1 88 ? -2.832 -0.052 -11.210 1.00 80.00 88 LYS A C 1
ATOM 708 O O . LYS A 1 88 ? -2.334 0.154 -10.108 1.00 80.00 88 LYS A O 1
ATOM 713 N N . LYS A 1 89 ? -2.384 0.512 -12.330 1.00 78.06 89 LYS A N 1
ATOM 714 C CA . LYS A 1 89 ? -1.253 1.441 -12.395 1.00 78.06 89 LYS A CA 1
ATOM 715 C C . LYS A 1 89 ? -1.773 2.870 -12.334 1.00 78.06 89 LYS A C 1
ATOM 717 O O . LYS A 1 89 ? -2.721 3.216 -13.035 1.00 78.06 89 LYS A O 1
ATOM 722 N N . VAL A 1 90 ? -1.157 3.698 -11.498 1.00 76.75 90 VAL A N 1
ATOM 723 C CA . VAL A 1 90 ? -1.469 5.127 -11.425 1.00 76.75 90 VAL A CA 1
ATOM 724 C C . VAL A 1 90 ? -0.164 5.897 -11.291 1.00 76.75 90 VAL A C 1
ATOM 726 O O . VAL A 1 90 ? 0.607 5.665 -10.364 1.00 76.75 90 VAL A O 1
ATOM 729 N N . ASN A 1 91 ? 0.080 6.830 -12.208 1.00 81.38 91 ASN A N 1
ATOM 730 C CA . ASN A 1 91 ? 1.183 7.77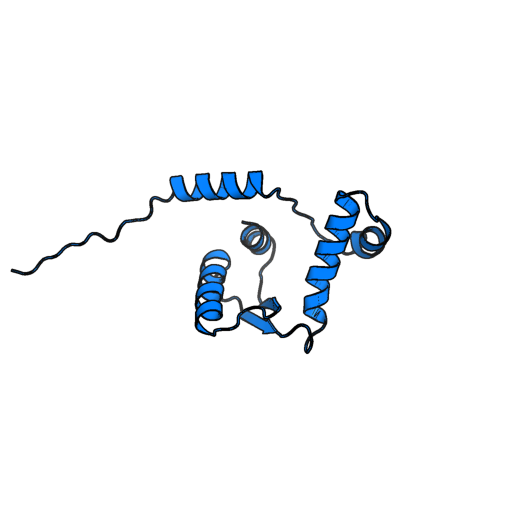5 -12.079 1.00 81.38 91 ASN A CA 1
ATOM 731 C C . ASN A 1 91 ? 0.805 8.862 -11.062 1.00 81.38 91 ASN A C 1
ATOM 733 O O . ASN A 1 91 ? -0.321 9.359 -11.074 1.00 81.38 91 ASN A O 1
ATOM 737 N N . TRP A 1 92 ? 1.750 9.293 -10.226 1.00 77.38 92 TRP A N 1
ATOM 738 C CA . TRP A 1 92 ? 1.547 10.390 -9.280 1.00 77.38 92 TRP A CA 1
ATOM 739 C C . TRP A 1 92 ? 0.989 11.667 -9.922 1.00 77.38 92 TRP A C 1
ATOM 741 O O . TRP A 1 92 ? 0.088 12.290 -9.363 1.00 77.38 92 TRP A O 1
ATOM 751 N N . LYS A 1 93 ? 1.465 12.046 -11.116 1.00 82.31 93 LYS A N 1
ATOM 752 C CA . LYS A 1 93 ? 0.965 13.234 -11.830 1.00 82.31 93 LYS A CA 1
ATOM 753 C C . LYS A 1 93 ? -0.533 13.117 -12.122 1.00 82.31 93 LYS A C 1
ATOM 755 O O . LYS A 1 93 ? -1.276 14.084 -11.970 1.00 82.31 93 LYS A O 1
ATOM 760 N N . GLU A 1 94 ? -0.971 11.923 -12.500 1.00 82.44 94 GLU A N 1
ATOM 761 C CA . GLU A 1 94 ? -2.366 11.620 -12.793 1.00 82.44 94 GLU A CA 1
ATOM 762 C C . GLU A 1 94 ? -3.205 11.500 -11.514 1.00 82.44 94 GLU A C 1
ATOM 764 O O . GLU A 1 94 ? -4.282 12.086 -11.435 1.00 82.44 94 GLU A O 1
ATOM 769 N N . ALA A 1 95 ? -2.689 10.827 -10.479 1.00 79.62 95 ALA A N 1
ATOM 770 C CA . ALA A 1 95 ? -3.328 10.747 -9.165 1.00 79.62 95 ALA A CA 1
ATOM 771 C C . ALA A 1 95 ? -3.580 12.140 -8.577 1.00 79.62 95 ALA A C 1
ATOM 773 O O . ALA A 1 95 ? -4.684 12.436 -8.125 1.00 79.62 95 ALA A O 1
ATOM 774 N N . LYS A 1 96 ? -2.561 13.006 -8.624 1.00 79.88 96 LYS A N 1
ATOM 775 C CA . LYS A 1 96 ? -2.634 14.377 -8.122 1.00 79.88 96 LYS A CA 1
ATOM 776 C C . LYS A 1 96 ? -3.659 15.194 -8.900 1.00 79.88 96 LYS A C 1
ATOM 778 O O . LYS A 1 96 ? -4.452 15.894 -8.281 1.00 79.88 96 LYS A O 1
ATOM 783 N N . LYS A 1 97 ? -3.676 15.079 -10.232 1.00 84.12 97 LYS A N 1
ATOM 784 C CA . LYS A 1 97 ? -4.674 15.748 -11.077 1.00 84.12 97 LYS A CA 1
ATOM 785 C C . LYS A 1 97 ? -6.097 15.332 -10.687 1.00 84.12 97 LYS A C 1
ATOM 787 O O . LYS A 1 97 ? -6.904 16.199 -10.378 1.00 84.12 97 LYS A O 1
ATOM 792 N N . ARG A 1 98 ? -6.364 14.025 -10.587 1.00 80.69 98 ARG A N 1
ATOM 793 C CA . ARG A 1 98 ? -7.681 13.491 -10.192 1.00 80.69 98 ARG A CA 1
ATOM 794 C C . ARG A 1 98 ? -8.094 13.917 -8.782 1.00 80.69 98 ARG A C 1
ATOM 796 O O . ARG A 1 98 ? -9.265 14.181 -8.537 1.00 80.69 98 ARG A O 1
ATOM 803 N N . LEU A 1 99 ? -7.141 13.992 -7.850 1.00 77.88 99 LEU A N 1
ATOM 804 C CA . LEU A 1 99 ? -7.398 14.464 -6.489 1.00 77.88 99 LEU A CA 1
ATOM 805 C C . LEU A 1 99 ? -7.798 15.946 -6.472 1.00 77.88 99 LEU A C 1
ATOM 807 O O . LEU A 1 99 ? -8.753 16.308 -5.793 1.00 77.88 99 LEU A O 1
ATOM 811 N N . ILE A 1 100 ? -7.087 16.787 -7.231 1.00 78.94 100 ILE A N 1
ATOM 812 C CA . ILE A 1 100 ? -7.412 18.213 -7.369 1.00 78.94 100 ILE A CA 1
ATOM 813 C C . ILE A 1 100 ? -8.801 18.375 -7.993 1.00 78.94 100 ILE A C 1
ATOM 815 O O . ILE A 1 100 ? -9.624 19.100 -7.448 1.00 78.94 100 ILE A O 1
ATOM 819 N N . GLU A 1 101 ? -9.085 17.664 -9.085 1.00 79.38 101 GLU A N 1
ATOM 820 C CA . GLU A 1 101 ? -10.389 17.700 -9.758 1.00 79.38 101 GLU A CA 1
ATOM 821 C C . GLU A 1 101 ? -11.530 17.277 -8.824 1.00 79.38 101 GLU A C 1
ATOM 823 O O . GLU A 1 101 ? -12.561 17.942 -8.781 1.00 79.38 101 GLU A O 1
ATOM 828 N N . LYS A 1 102 ? -11.337 16.232 -8.010 1.00 70.94 102 LYS A N 1
ATOM 829 C CA . LYS A 1 102 ? -12.344 15.794 -7.034 1.00 70.94 102 LYS A CA 1
ATOM 830 C C . LYS A 1 102 ? -12.588 16.837 -5.934 1.0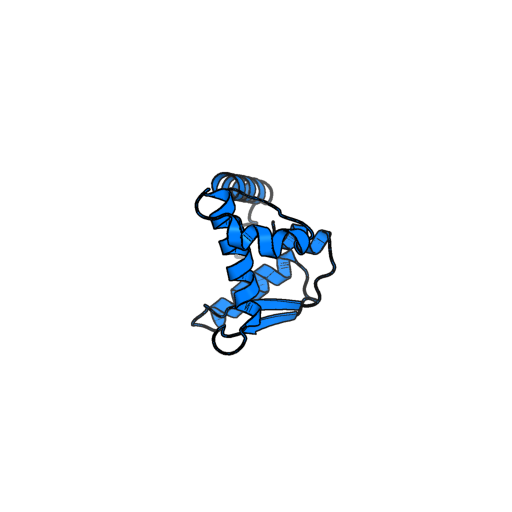0 70.94 102 LYS A C 1
ATOM 832 O O . LYS A 1 102 ? -13.736 17.110 -5.604 1.00 70.94 102 LYS A O 1
ATOM 837 N N . ASN A 1 103 ? -11.530 17.455 -5.409 1.00 64.94 103 ASN A N 1
ATOM 838 C CA . ASN A 1 103 ? -11.638 18.494 -4.376 1.00 64.94 103 ASN A CA 1
ATOM 839 C C . ASN A 1 103 ? -12.214 19.820 -4.906 1.00 64.94 103 ASN A C 1
ATOM 841 O O . ASN A 1 103 ? -12.716 20.620 -4.126 1.00 64.94 103 ASN A O 1
ATOM 845 N N . LEU A 1 104 ? -12.132 20.073 -6.216 1.00 59.78 104 LEU A N 1
ATOM 846 C CA . LEU A 1 104 ? -12.796 21.212 -6.858 1.00 59.78 104 LEU A CA 1
ATOM 847 C C . LEU A 1 104 ? -14.303 20.974 -7.050 1.00 59.78 104 LEU A C 1
ATOM 849 O O . LEU A 1 104 ? -15.062 21.937 -7.122 1.00 59.78 104 LEU A O 1
ATOM 853 N N . LEU A 1 105 ? -14.732 19.710 -7.137 1.00 53.28 105 LEU A N 1
ATOM 854 C CA . LEU A 1 105 ? -16.132 19.313 -7.330 1.00 53.28 105 LEU A CA 1
ATOM 855 C C . LEU A 1 105 ? -16.901 19.128 -6.013 1.00 53.28 105 LEU A C 1
ATOM 857 O O . LEU A 1 105 ? -18.117 19.293 -5.993 1.00 53.28 105 LEU A O 1
ATOM 861 N N . GLU A 1 106 ? -16.210 18.826 -4.916 1.00 48.16 106 GLU A N 1
ATOM 862 C CA . GLU A 1 106 ? -16.762 18.859 -3.559 1.00 48.16 106 GLU A CA 1
ATOM 863 C C . GLU A 1 106 ? -16.247 20.125 -2.857 1.00 48.16 106 GLU A C 1
ATOM 865 O O . GLU A 1 106 ? -15.193 20.069 -2.216 1.00 48.16 106 GLU A O 1
ATOM 870 N N . PRO A 1 107 ? -16.919 21.291 -2.985 1.00 44.31 107 PRO A N 1
ATOM 871 C CA . PRO A 1 107 ? -16.493 22.469 -2.253 1.00 44.31 107 PRO A CA 1
ATOM 872 C C . PRO A 1 107 ? -16.502 22.124 -0.767 1.00 44.31 107 PRO A C 1
ATOM 874 O O . PRO A 1 107 ? -17.527 21.720 -0.214 1.00 44.31 107 PRO A O 1
ATOM 877 N N . VAL A 1 108 ? -15.338 22.272 -0.133 1.00 47.09 108 VAL A N 1
ATOM 878 C CA . VAL A 1 108 ? -15.206 22.257 1.321 1.00 47.09 108 VAL A CA 1
ATOM 879 C C . VAL A 1 108 ? -16.243 23.241 1.841 1.00 47.09 108 VAL A C 1
ATOM 881 O O . VAL A 1 108 ? -16.101 24.448 1.639 1.00 47.09 108 VAL A O 1
ATOM 884 N N . GLN A 1 109 ? -17.316 22.737 2.454 1.00 44.78 109 GLN A N 1
ATOM 885 C CA . GLN A 1 109 ? -18.236 23.587 3.191 1.00 44.78 109 GLN A CA 1
ATOM 886 C C . GLN A 1 109 ? -17.406 24.225 4.301 1.00 44.78 109 GLN A C 1
ATOM 888 O O . GLN A 1 109 ? -17.069 23.581 5.295 1.00 44.78 109 GLN A O 1
ATOM 893 N N . ALA A 1 110 ? -16.997 25.474 4.082 1.00 43.09 110 ALA A N 1
ATOM 894 C CA . ALA A 1 110 ? -16.413 26.283 5.128 1.00 43.09 110 ALA A CA 1
ATOM 895 C C . ALA A 1 110 ? -17.427 26.297 6.281 1.00 43.09 110 ALA A C 1
ATOM 897 O O . ALA A 1 110 ? -18.616 26.514 6.022 1.00 43.09 110 ALA A O 1
ATOM 898 N N . PRO A 1 111 ? -17.011 26.026 7.529 1.00 40.56 111 PRO A N 1
ATOM 899 C CA . PRO A 1 111 ? -17.919 26.128 8.654 1.00 40.56 111 PRO A CA 1
ATOM 900 C C . PRO A 1 111 ? -18.460 27.556 8.674 1.00 40.56 111 PRO A C 1
ATOM 902 O O . PRO A 1 111 ? -17.705 28.516 8.835 1.00 40.56 111 PRO A O 1
ATOM 905 N N . ILE A 1 112 ? -19.766 27.690 8.450 1.00 44.31 112 ILE A N 1
ATOM 906 C CA . ILE A 1 112 ? -20.479 28.950 8.611 1.00 44.31 112 ILE A CA 1
ATOM 907 C C . ILE A 1 112 ? -20.283 29.337 10.078 1.00 44.31 112 ILE A C 1
ATOM 909 O O . ILE A 1 112 ? -20.861 28.722 10.973 1.00 44.31 112 ILE A O 1
ATOM 913 N N . GLN A 1 113 ? -19.428 30.329 10.341 1.00 44.34 113 GLN A N 1
ATOM 914 C CA . GLN A 1 113 ? -19.407 31.009 11.629 1.00 44.34 113 GLN A CA 1
ATOM 915 C C . GLN A 1 113 ? -20.698 31.819 11.739 1.00 44.34 113 GLN A C 1
ATOM 917 O O . GLN A 1 113 ? -20.738 33.011 11.457 1.00 44.34 113 GLN A O 1
ATOM 922 N N . THR A 1 114 ? -21.784 31.169 12.139 1.00 41.41 1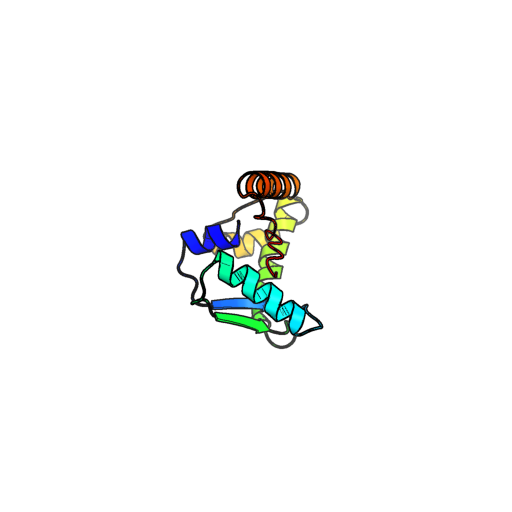14 THR A N 1
ATOM 923 C CA . THR A 1 114 ? -22.929 31.869 12.713 1.00 41.41 114 THR A CA 1
ATOM 924 C C . THR A 1 114 ? -22.632 32.106 14.183 1.00 41.41 114 THR A C 1
ATOM 926 O O . THR A 1 114 ? -23.025 31.326 15.047 1.00 41.41 114 THR A O 1
ATOM 929 N N . SER A 1 115 ? -21.930 33.201 14.476 1.00 39.69 115 SER A N 1
ATOM 930 C CA . SER A 1 115 ? -22.025 33.844 15.782 1.00 39.69 115 SER A CA 1
ATOM 931 C C . SER A 1 115 ? -23.411 34.489 15.887 1.00 39.69 115 SER A C 1
ATOM 933 O O . SER A 1 115 ? -23.593 35.668 15.590 1.00 39.69 115 SER A O 1
ATOM 935 N N . PHE A 1 116 ? -24.408 33.691 16.260 1.00 45.16 116 PHE A N 1
ATOM 936 C CA . PHE A 1 116 ? -25.609 34.202 16.909 1.00 45.16 116 PHE A CA 1
ATOM 937 C C . PHE A 1 116 ? -25.374 34.139 18.409 1.00 45.16 116 PHE A C 1
ATOM 939 O O . PHE A 1 116 ? -25.108 33.056 18.916 1.00 45.16 116 PHE A O 1
ATOM 946 N N . LEU A 1 117 ? -25.467 35.294 19.064 1.00 40.12 117 LEU A N 1
ATOM 947 C CA . LEU A 1 117 ? -25.886 35.562 20.451 1.00 40.12 117 LEU A CA 1
ATOM 948 C C . LEU A 1 117 ? -25.660 37.079 20.617 1.00 40.12 117 LEU A C 1
ATOM 950 O O . LEU A 1 117 ? -24.518 37.526 20.563 1.00 40.12 117 LEU A O 1
ATOM 954 N N . LYS A 1 118 ? -26.674 37.914 20.347 1.00 42.56 118 LYS A N 1
ATOM 955 C CA . LYS A 1 118 ? -27.654 38.445 21.318 1.00 42.56 118 LYS A CA 1
ATOM 956 C C . LYS A 1 118 ? -27.013 38.994 22.585 1.00 42.56 118 LYS A C 1
ATOM 958 O O . LYS A 1 118 ? -26.456 38.177 23.343 1.00 42.56 118 LYS A O 1
#

Organism: NCBI:txid1974496